Protein AF-A0A833USQ3-F1 (afdb_monomer_lite)

Sequence (95 aa):
MEIGRIAHNPYLLPSLERLLIDHARLGKIFYRSPTTEDMQEDLNTAVLQHEQIIEAIEAHNAGEAGEIIRLHMDLSRRRMTEYVVPVGIEVPISY

InterPro domains:
  IPR008920 Transcription regulator FadR/GntR, C-terminal [G3DSA:1.20.120.530] (1-85)
  IPR008920 Transcription regulator FadR/GntR, C-terminal [SSF48008] (3-83)
  IPR011711 GntR, C-terminal [PF07729] (3-74)

Organism: Acinetobacter bereziniae (NCBI:txid106648)

Radius of gyration: 17.9 Å; chains: 1; bounding box: 32×39×59 Å

Structure (mmCIF, N/CA/C/O backbone):
data_AF-A0A833USQ3-F1
#
_entry.id   AF-A0A833USQ3-F1
#
loop_
_atom_site.group_PDB
_atom_site.id
_atom_site.type_symbol
_atom_site.label_atom_id
_atom_site.label_alt_id
_atom_site.label_comp_id
_atom_site.label_asym_id
_atom_site.label_entity_id
_atom_site.label_seq_id
_atom_site.pdbx_PDB_ins_code
_atom_site.Cartn_x
_atom_site.Cartn_y
_atom_site.Cartn_z
_atom_site.occupancy
_atom_site.B_iso_or_equiv
_atom_site.auth_seq_id
_atom_site.auth_comp_id
_atom_site.auth_asym_id
_atom_site.auth_atom_id
_atom_site.pdbx_PDB_model_num
ATOM 1 N N . MET A 1 1 ? 4.384 -4.076 10.477 1.00 76.06 1 MET A N 1
ATOM 2 C CA . MET A 1 1 ? 3.409 -4.975 11.140 1.00 76.06 1 MET A CA 1
ATOM 3 C C . MET A 1 1 ? 2.383 -4.230 11.988 1.00 76.06 1 MET A C 1
ATOM 5 O O . MET A 1 1 ? 1.334 -4.800 12.258 1.00 76.06 1 MET A O 1
ATOM 9 N N . GLU A 1 2 ? 2.635 -2.974 12.376 1.00 86.62 2 GLU A N 1
ATOM 10 C CA . GLU A 1 2 ? 1.745 -2.223 13.276 1.00 86.62 2 GLU A CA 1
ATOM 11 C C . GLU A 1 2 ? 0.297 -2.116 12.782 1.00 86.62 2 GLU A C 1
ATOM 13 O O . GLU A 1 2 ? -0.609 -2.397 13.555 1.00 86.62 2 GLU A O 1
ATOM 18 N N . ILE A 1 3 ? 0.058 -1.862 11.489 1.00 85.50 3 ILE A N 1
ATOM 19 C CA . ILE A 1 3 ? -1.307 -1.800 10.924 1.00 85.50 3 ILE A CA 1
ATOM 20 C C . ILE A 1 3 ? -2.092 -3.103 11.177 1.00 85.50 3 ILE A C 1
ATOM 22 O O . ILE A 1 3 ? -3.259 -3.067 11.561 1.00 85.50 3 ILE A O 1
ATOM 26 N N . GLY A 1 4 ? -1.442 -4.265 11.047 1.00 86.06 4 GLY A N 1
ATOM 27 C CA . GLY A 1 4 ? -2.066 -5.560 11.333 1.00 86.06 4 GLY A CA 1
ATOM 28 C C . GLY A 1 4 ? -2.395 -5.765 12.813 1.00 86.06 4 GLY A C 1
ATOM 29 O O . GLY A 1 4 ? -3.411 -6.377 13.135 1.00 86.06 4 GLY A O 1
ATOM 30 N N . ARG A 1 5 ? -1.570 -5.226 13.720 1.00 88.62 5 ARG A N 1
ATOM 31 C CA . ARG A 1 5 ? -1.838 -5.251 15.167 1.00 88.62 5 ARG A CA 1
ATOM 32 C C . ARG A 1 5 ? -2.981 -4.307 15.537 1.00 88.62 5 ARG A C 1
ATOM 34 O O . ARG A 1 5 ? -3.860 -4.700 16.296 1.00 88.62 5 ARG A O 1
ATOM 41 N N . ILE A 1 6 ? -2.998 -3.105 14.958 1.00 89.25 6 ILE A N 1
ATOM 42 C CA . ILE A 1 6 ? -4.031 -2.078 15.169 1.00 89.25 6 ILE A CA 1
ATOM 43 C C . ILE A 1 6 ? -5.409 -2.574 14.710 1.00 89.25 6 ILE A C 1
ATOM 45 O O . ILE A 1 6 ? -6.414 -2.244 15.336 1.00 89.25 6 ILE A O 1
ATOM 49 N N . ALA A 1 7 ? -5.467 -3.431 13.688 1.00 87.31 7 ALA A N 1
ATOM 50 C CA . ALA A 1 7 ? -6.716 -4.033 13.226 1.00 87.31 7 ALA A CA 1
ATOM 51 C C . ALA A 1 7 ? -7.383 -4.970 14.255 1.00 87.31 7 ALA A C 1
ATOM 53 O O . ALA A 1 7 ? -8.554 -5.303 14.082 1.00 87.31 7 ALA A O 1
ATOM 54 N N . HIS A 1 8 ? -6.660 -5.422 15.293 1.00 90.19 8 HIS A N 1
ATOM 55 C CA . HIS A 1 8 ? -7.163 -6.303 16.361 1.00 90.19 8 HIS A CA 1
ATOM 56 C C . HIS A 1 8 ? -7.956 -7.523 15.855 1.00 90.19 8 HIS A C 1
ATOM 58 O O . HIS A 1 8 ? -8.867 -8.019 16.519 1.00 90.19 8 HIS A O 1
ATOM 64 N N . ASN A 1 9 ? -7.596 -8.033 14.674 1.00 91.56 9 ASN A N 1
ATOM 65 C CA . ASN A 1 9 ? -8.252 -9.175 14.059 1.00 91.56 9 ASN A CA 1
ATOM 66 C C . ASN A 1 9 ? -7.256 -10.340 13.931 1.00 91.56 9 ASN A C 1
ATOM 68 O O . ASN A 1 9 ? -6.374 -10.299 13.064 1.00 91.56 9 ASN A O 1
ATOM 72 N N . PRO A 1 10 ? -7.397 -11.396 14.755 1.00 88.25 10 PRO A N 1
ATOM 73 C CA . PRO A 1 10 ? -6.452 -12.511 14.776 1.00 88.25 10 PRO A CA 1
ATOM 74 C C . PRO A 1 10 ? -6.442 -13.321 13.472 1.00 88.25 10 PRO A C 1
ATOM 76 O O . PRO A 1 10 ? -5.479 -14.035 13.213 1.00 88.25 10 PRO A O 1
ATOM 79 N N . TYR A 1 11 ? -7.472 -13.195 12.632 1.00 90.31 11 TYR A N 1
ATOM 80 C CA . TYR A 1 11 ? -7.543 -13.869 11.335 1.00 90.31 11 TYR A CA 1
ATOM 81 C C . TYR A 1 11 ? -6.828 -13.090 10.221 1.00 90.31 11 TYR A C 1
ATOM 83 O O . TYR A 1 11 ? -6.360 -13.685 9.249 1.00 90.31 11 TYR A O 1
ATOM 91 N N . LEU A 1 12 ? -6.718 -11.763 10.351 1.00 89.00 12 LEU A N 1
ATOM 92 C CA . LEU A 1 12 ? -6.089 -10.917 9.333 1.00 89.00 12 LEU A CA 1
ATOM 93 C C . LEU A 1 12 ? -4.573 -10.851 9.480 1.00 89.00 12 LEU A C 1
ATOM 95 O O . LEU A 1 12 ? -3.878 -10.814 8.467 1.00 89.00 12 LEU A O 1
ATOM 99 N N . LEU A 1 13 ? -4.062 -10.862 10.715 1.00 90.44 13 LEU A N 1
ATOM 100 C CA . LEU A 1 13 ? -2.631 -10.703 10.960 1.00 90.44 13 LEU A CA 1
ATOM 101 C C . LEU A 1 13 ? -1.788 -11.755 10.211 1.00 90.44 13 LEU A C 1
ATOM 103 O O . LEU A 1 13 ? -0.947 -11.319 9.429 1.00 90.44 13 LEU A O 1
ATOM 107 N N . PRO A 1 14 ? -2.047 -13.080 10.312 1.00 91.94 14 PRO A N 1
ATOM 108 C CA . PRO A 1 14 ? -1.254 -14.091 9.599 1.00 91.94 14 PRO A CA 1
ATOM 109 C C . PRO A 1 14 ? -1.269 -13.915 8.073 1.00 91.94 14 PRO A C 1
ATOM 111 O O . PRO A 1 14 ? -0.249 -14.082 7.402 1.00 91.94 14 PRO A O 1
ATOM 114 N N . SER A 1 15 ? -2.427 -13.542 7.520 1.00 91.38 15 SER A N 1
ATOM 115 C CA . SER A 1 15 ? -2.594 -13.305 6.082 1.00 91.38 15 SER A CA 1
ATOM 116 C C . SER A 1 15 ? -1.789 -12.089 5.620 1.00 91.38 15 SER A C 1
ATOM 118 O O . SER A 1 15 ? -1.137 -12.135 4.576 1.00 91.38 15 SER A O 1
ATOM 120 N N . LEU A 1 16 ? -1.786 -11.020 6.422 1.00 91.25 16 LEU A N 1
ATOM 121 C CA . LEU A 1 16 ? -0.999 -9.821 6.158 1.00 91.25 16 LEU A CA 1
ATOM 122 C C . LEU A 1 16 ? 0.506 -10.112 6.198 1.00 91.25 16 LEU A C 1
ATOM 124 O O . LEU A 1 16 ? 1.229 -9.633 5.329 1.00 91.25 16 LEU A O 1
ATOM 128 N N . GLU A 1 17 ? 0.990 -10.913 7.154 1.00 90.88 17 GLU A N 1
ATOM 129 C CA . GLU A 1 17 ? 2.421 -11.248 7.224 1.00 90.88 17 GLU A CA 1
ATOM 130 C C . GLU A 1 17 ? 2.879 -11.945 5.945 1.00 90.88 17 GLU A C 1
ATOM 132 O O . GLU A 1 17 ? 3.904 -11.585 5.359 1.00 90.88 17 GLU A O 1
ATOM 137 N N . ARG A 1 18 ? 2.088 -12.922 5.483 1.00 92.31 18 ARG A N 1
ATOM 138 C CA . ARG A 1 18 ? 2.415 -13.664 4.270 1.00 92.31 18 ARG A CA 1
ATOM 139 C C . ARG A 1 18 ? 2.424 -12.756 3.046 1.00 92.31 18 ARG A C 1
ATOM 141 O O . ARG A 1 18 ? 3.381 -12.793 2.274 1.00 92.31 18 ARG A O 1
ATOM 148 N N . LEU A 1 19 ? 1.399 -11.916 2.916 1.00 90.25 19 LEU A N 1
ATOM 149 C CA . LEU A 1 19 ? 1.284 -10.946 1.835 1.00 90.25 19 LEU A CA 1
ATOM 150 C C . LEU A 1 19 ? 2.495 -10.007 1.782 1.00 90.25 19 LEU A C 1
ATOM 152 O O . LEU A 1 19 ? 3.047 -9.794 0.707 1.00 90.25 19 LEU A O 1
ATOM 156 N N . LEU A 1 20 ? 2.937 -9.473 2.925 1.00 89.69 20 LEU A N 1
ATOM 157 C CA . LEU A 1 20 ? 4.066 -8.539 2.986 1.00 89.69 20 LEU A CA 1
ATOM 158 C C . LEU A 1 20 ? 5.400 -9.198 2.617 1.00 89.69 20 LEU A C 1
ATOM 160 O O . LEU A 1 20 ? 6.220 -8.569 1.949 1.00 89.69 20 LEU A O 1
ATOM 164 N N . ILE A 1 21 ? 5.615 -10.460 3.003 1.00 89.69 21 ILE A N 1
ATOM 165 C CA . ILE A 1 21 ? 6.804 -11.225 2.591 1.00 89.69 21 ILE A CA 1
ATOM 166 C C . ILE A 1 21 ? 6.843 -11.363 1.068 1.00 89.69 21 ILE A C 1
ATOM 168 O O . ILE A 1 21 ? 7.878 -11.106 0.443 1.00 89.69 21 ILE A O 1
ATOM 172 N N . ASP A 1 22 ? 5.720 -11.765 0.474 1.00 85.38 22 ASP A N 1
ATOM 173 C CA . ASP A 1 22 ? 5.627 -11.972 -0.967 1.00 85.38 22 ASP A CA 1
ATOM 174 C C . ASP A 1 22 ? 5.746 -10.630 -1.717 1.00 85.38 22 ASP A C 1
ATOM 176 O O . ASP A 1 22 ? 6.507 -10.527 -2.681 1.00 85.38 22 ASP A O 1
ATOM 180 N N . HIS A 1 23 ? 5.113 -9.568 -1.213 1.00 85.19 23 HIS A N 1
ATOM 181 C CA . HIS A 1 23 ? 5.197 -8.217 -1.771 1.00 85.19 23 HIS A CA 1
ATOM 182 C C . HIS A 1 23 ? 6.625 -7.647 -1.729 1.00 85.19 23 HIS A C 1
ATOM 184 O O . HIS A 1 23 ? 7.128 -7.163 -2.743 1.00 85.19 23 HIS A O 1
ATOM 190 N N . ALA A 1 24 ? 7.336 -7.778 -0.605 1.00 84.56 24 ALA A N 1
ATOM 191 C CA . ALA A 1 24 ? 8.725 -7.328 -0.489 1.00 84.56 24 ALA A CA 1
ATOM 192 C C . ALA A 1 24 ? 9.671 -8.110 -1.417 1.00 84.56 24 ALA A C 1
ATOM 194 O O . ALA A 1 24 ? 10.589 -7.541 -2.016 1.00 84.56 24 ALA A O 1
ATOM 195 N N . ARG A 1 25 ? 9.446 -9.424 -1.569 1.00 83.44 25 ARG A N 1
ATOM 196 C CA . ARG A 1 25 ? 10.217 -10.260 -2.500 1.00 83.44 25 ARG A CA 1
ATOM 197 C C . ARG A 1 25 ? 10.036 -9.794 -3.942 1.00 83.44 25 ARG A C 1
ATOM 199 O O . ARG A 1 25 ? 11.023 -9.708 -4.670 1.00 83.44 25 ARG A O 1
ATOM 206 N N . LEU A 1 26 ? 8.800 -9.500 -4.333 1.00 77.25 26 LEU A N 1
ATOM 207 C CA . LEU A 1 26 ? 8.458 -9.012 -5.665 1.00 77.25 26 LEU A CA 1
ATOM 208 C C . LEU A 1 26 ? 9.042 -7.619 -5.924 1.00 77.25 26 LEU A C 1
ATOM 210 O O . LEU A 1 26 ? 9.718 -7.428 -6.932 1.00 77.25 26 LEU A O 1
ATOM 214 N N . GLY A 1 27 ? 8.907 -6.688 -4.974 1.00 75.31 27 GLY A N 1
ATOM 215 C CA . GLY A 1 27 ? 9.510 -5.356 -5.073 1.00 75.31 27 GLY A CA 1
ATOM 216 C C . GLY A 1 27 ? 11.025 -5.405 -5.306 1.00 75.31 27 GLY A C 1
ATOM 217 O O . GLY A 1 27 ? 11.548 -4.673 -6.141 1.00 75.31 27 GLY A O 1
ATOM 218 N N . LYS A 1 28 ? 11.734 -6.343 -4.661 1.00 76.31 28 LYS A N 1
ATOM 219 C CA . LYS A 1 28 ? 13.177 -6.550 -4.879 1.00 76.31 28 LYS A CA 1
ATOM 220 C C . LYS A 1 28 ? 13.525 -7.063 -6.281 1.00 76.31 28 LYS A C 1
ATOM 222 O O . LYS A 1 28 ? 14.664 -6.889 -6.709 1.00 76.31 28 LYS A O 1
ATOM 227 N N . ILE A 1 29 ? 12.613 -7.757 -6.959 1.00 73.38 29 ILE A N 1
ATOM 228 C CA . ILE A 1 29 ? 12.830 -8.238 -8.330 1.00 73.38 29 ILE A CA 1
ATOM 229 C C . ILE A 1 29 ? 12.613 -7.097 -9.318 1.00 73.38 29 ILE A C 1
ATOM 231 O O . ILE A 1 29 ? 13.434 -6.938 -10.217 1.00 73.38 29 ILE A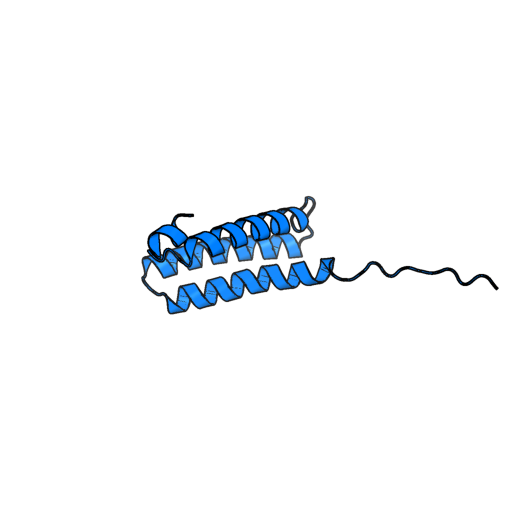 O 1
ATOM 235 N N . PHE A 1 30 ? 11.563 -6.297 -9.117 1.00 68.12 30 PHE A N 1
ATOM 236 C CA . PHE A 1 30 ? 11.225 -5.202 -10.022 1.00 68.12 30 PHE A CA 1
ATOM 237 C C . PHE A 1 30 ? 12.217 -4.065 -9.897 1.00 68.12 30 PHE A C 1
ATOM 239 O O . PHE A 1 30 ? 12.880 -3.744 -10.865 1.00 68.12 30 PHE A O 1
ATOM 246 N N . TYR A 1 31 ? 12.436 -3.523 -8.707 1.00 68.81 31 TYR A N 1
ATOM 247 C CA . TYR A 1 31 ? 13.242 -2.313 -8.545 1.00 68.81 31 TYR A CA 1
ATOM 248 C C . TYR A 1 31 ? 14.752 -2.585 -8.461 1.00 68.81 31 TYR A C 1
ATOM 250 O O . TYR A 1 31 ? 15.478 -1.928 -7.712 1.00 68.81 31 TYR A O 1
ATOM 258 N N . ARG A 1 32 ? 15.254 -3.582 -9.204 1.00 68.81 32 ARG A N 1
ATOM 259 C CA . ARG A 1 32 ? 16.699 -3.810 -9.307 1.00 68.81 32 ARG A CA 1
ATOM 260 C C . ARG A 1 32 ? 17.346 -2.662 -10.062 1.00 68.81 32 ARG A C 1
ATOM 262 O O . ARG A 1 32 ? 16.893 -2.261 -11.124 1.00 68.81 32 ARG A O 1
ATOM 269 N N . SER A 1 33 ? 18.435 -2.163 -9.494 1.00 63.09 33 SER A N 1
ATOM 270 C CA . SER A 1 33 ? 19.210 -1.086 -10.092 1.00 63.09 33 SER A CA 1
ATOM 271 C C . SER A 1 33 ? 20.022 -1.596 -11.298 1.00 63.09 33 SER A C 1
ATOM 273 O O . SER A 1 33 ? 20.583 -2.696 -11.210 1.00 63.09 33 SER A O 1
ATOM 275 N N . PRO A 1 34 ? 20.138 -0.812 -12.384 1.00 65.44 34 PRO A N 1
ATOM 276 C CA . PRO A 1 34 ? 19.504 0.491 -12.583 1.00 65.44 34 PRO A CA 1
ATOM 277 C C . PRO A 1 34 ? 18.036 0.346 -13.012 1.00 65.44 34 PRO A C 1
ATOM 279 O O . PRO A 1 34 ? 17.715 -0.447 -13.893 1.00 65.44 34 PRO A O 1
ATOM 282 N N . THR A 1 35 ? 17.156 1.127 -12.386 1.00 72.31 35 THR A N 1
ATOM 283 C CA . THR A 1 35 ? 15.745 1.236 -12.770 1.00 72.31 35 THR A CA 1
ATOM 284 C C . THR A 1 35 ? 15.598 2.190 -13.951 1.00 72.31 35 THR A C 1
ATOM 286 O O . THR A 1 35 ? 16.339 3.170 -14.057 1.00 72.31 35 THR A O 1
ATOM 289 N N . THR A 1 36 ? 14.644 1.920 -14.836 1.00 82.75 36 THR A N 1
ATOM 290 C CA . THR A 1 36 ? 14.232 2.865 -15.880 1.00 82.75 36 THR A CA 1
ATOM 291 C C . THR A 1 36 ? 13.500 4.065 -15.263 1.00 82.75 36 THR A C 1
ATOM 293 O O . THR A 1 36 ? 13.122 4.042 -14.089 1.00 82.75 36 THR A O 1
ATOM 296 N N . GLU A 1 37 ? 13.332 5.143 -16.029 1.00 86.25 37 GLU A N 1
ATOM 297 C CA . GLU A 1 37 ? 12.698 6.386 -15.561 1.00 86.25 37 GLU A CA 1
ATOM 298 C C . GLU A 1 37 ? 11.259 6.162 -15.067 1.00 86.25 37 GLU A C 1
ATOM 300 O O . GLU A 1 37 ? 10.914 6.562 -13.959 1.00 86.25 37 GLU A O 1
ATOM 305 N N . ASP A 1 38 ? 10.460 5.409 -15.819 1.00 85.19 38 ASP A N 1
ATOM 306 C CA . ASP A 1 38 ? 9.086 5.039 -15.466 1.00 85.19 38 ASP A CA 1
ATOM 307 C C . ASP A 1 38 ? 9.010 4.200 -14.177 1.00 85.19 38 ASP A C 1
ATOM 309 O O . ASP A 1 38 ? 8.098 4.357 -13.367 1.00 85.19 38 ASP A O 1
ATOM 313 N N . MET A 1 39 ? 9.994 3.333 -13.927 1.00 83.06 39 MET A N 1
ATOM 314 C CA . MET A 1 39 ? 10.074 2.581 -12.671 1.00 83.06 39 MET A CA 1
ATOM 315 C C . MET A 1 39 ? 10.415 3.485 -11.484 1.00 83.06 39 MET A C 1
ATOM 317 O O . MET A 1 39 ? 9.971 3.227 -10.365 1.00 83.06 39 MET A O 1
ATOM 321 N N . GLN A 1 40 ? 11.196 4.542 -11.710 1.00 87.06 40 GLN A N 1
ATOM 322 C CA . GLN A 1 40 ? 11.489 5.533 -10.681 1.00 87.06 40 GLN A CA 1
ATOM 323 C C . GLN A 1 40 ? 10.256 6.393 -10.358 1.00 87.06 40 GLN A C 1
ATOM 325 O O . GLN A 1 40 ? 10.028 6.715 -9.190 1.00 87.06 40 GLN A O 1
ATOM 330 N N . GLU A 1 41 ? 9.440 6.730 -11.356 1.00 89.75 41 GLU A N 1
ATOM 331 C CA . GLU A 1 41 ? 8.156 7.417 -11.160 1.00 89.75 41 GLU A CA 1
ATOM 332 C C . GLU A 1 41 ? 7.158 6.564 -10.364 1.00 89.75 41 GLU A C 1
ATOM 334 O O . GLU A 1 41 ? 6.513 7.063 -9.436 1.00 89.75 41 GLU A O 1
ATOM 339 N N . ASP A 1 42 ? 7.081 5.264 -10.655 1.00 88.44 42 ASP A N 1
ATOM 340 C CA . ASP A 1 42 ? 6.247 4.333 -9.892 1.00 88.44 42 ASP A CA 1
ATOM 341 C C . ASP A 1 42 ? 6.710 4.212 -8.437 1.00 88.44 42 ASP A C 1
ATOM 343 O O . ASP A 1 42 ? 5.879 4.196 -7.528 1.00 88.44 42 ASP A O 1
ATOM 347 N N . LEU A 1 43 ? 8.025 4.192 -8.183 1.00 88.12 43 LEU A N 1
ATOM 348 C CA . LEU A 1 43 ? 8.562 4.233 -6.819 1.00 88.12 43 LEU A CA 1
ATOM 349 C C . LEU A 1 43 ? 8.131 5.499 -6.080 1.00 88.12 43 LEU A C 1
ATOM 351 O O . LEU A 1 43 ? 7.674 5.419 -4.940 1.00 88.12 43 LEU A O 1
ATOM 355 N N . ASN A 1 44 ? 8.241 6.658 -6.727 1.00 92.25 44 ASN A N 1
ATOM 356 C CA . ASN A 1 44 ? 7.820 7.926 -6.134 1.00 92.25 44 ASN A CA 1
ATOM 357 C C . ASN A 1 44 ? 6.313 7.922 -5.832 1.00 92.25 44 ASN A C 1
ATOM 359 O O . ASN A 1 44 ? 5.887 8.373 -4.769 1.00 92.25 44 ASN A O 1
ATOM 363 N N . THR A 1 45 ? 5.512 7.349 -6.732 1.00 94.62 45 THR A N 1
ATOM 364 C CA . THR A 1 45 ? 4.066 7.186 -6.542 1.00 94.62 45 THR A CA 1
ATOM 365 C C . THR A 1 45 ? 3.757 6.248 -5.374 1.00 94.62 45 THR A C 1
ATOM 367 O O . THR A 1 45 ? 2.904 6.562 -4.547 1.00 94.62 45 THR A O 1
ATOM 370 N N . ALA A 1 46 ? 4.465 5.123 -5.258 1.00 92.56 46 ALA A N 1
ATOM 371 C CA . ALA A 1 46 ? 4.294 4.177 -4.160 1.00 92.56 46 ALA A CA 1
ATOM 372 C C . ALA A 1 46 ? 4.622 4.811 -2.798 1.00 92.56 46 ALA A C 1
ATOM 374 O O . ALA A 1 46 ? 3.885 4.595 -1.836 1.00 92.56 46 ALA A O 1
ATOM 375 N N . VAL A 1 47 ? 5.683 5.627 -2.727 1.00 94.50 47 VAL A N 1
ATOM 376 C CA . VAL A 1 47 ? 6.031 6.404 -1.524 1.00 94.50 47 VAL A CA 1
ATOM 377 C C . VAL A 1 47 ? 4.900 7.361 -1.160 1.00 94.50 47 VAL A C 1
ATOM 379 O O . VAL A 1 47 ? 4.433 7.335 -0.025 1.00 94.50 47 VAL A O 1
ATOM 382 N N . LEU A 1 48 ? 4.402 8.145 -2.121 1.00 97.81 48 LEU A N 1
ATOM 383 C CA . LEU A 1 48 ? 3.295 9.071 -1.877 1.00 97.81 48 LEU A CA 1
ATOM 384 C C . LEU A 1 48 ? 2.037 8.345 -1.375 1.00 97.81 48 LEU A C 1
ATOM 386 O O . LEU A 1 48 ? 1.391 8.799 -0.438 1.00 97.81 48 LEU A O 1
ATOM 390 N N . GLN A 1 49 ? 1.707 7.196 -1.962 1.00 97.06 49 GLN A N 1
ATOM 391 C CA . GLN A 1 49 ? 0.558 6.397 -1.535 1.00 97.06 49 GLN A CA 1
ATOM 392 C C . GLN A 1 49 ? 0.722 5.841 -0.116 1.00 97.06 49 GLN A C 1
ATOM 394 O O . GLN A 1 49 ? -0.271 5.725 0.597 1.00 97.06 49 GLN A O 1
ATOM 399 N N . HIS A 1 50 ? 1.939 5.512 0.329 1.00 95.94 50 HIS A N 1
ATOM 400 C CA . HIS A 1 50 ? 2.166 5.115 1.721 1.00 95.94 50 HIS A CA 1
ATOM 401 C C . HIS A 1 50 ? 1.878 6.252 2.701 1.00 95.94 50 HIS A C 1
ATOM 403 O O . HIS A 1 50 ? 1.207 6.008 3.703 1.00 95.94 50 HIS A O 1
ATOM 409 N N . GLU A 1 51 ? 2.309 7.475 2.391 1.00 98.00 51 GLU A N 1
ATOM 410 C CA . GLU A 1 51 ? 1.995 8.656 3.205 1.00 98.00 51 GLU A CA 1
ATOM 411 C C . GLU A 1 51 ? 0.480 8.900 3.256 1.00 98.00 51 GLU A C 1
ATOM 413 O O . GLU A 1 51 ? -0.094 9.017 4.335 1.00 98.00 51 GLU A O 1
ATOM 418 N N . GLN A 1 52 ? -0.205 8.835 2.112 1.00 98.25 52 GLN A N 1
ATOM 419 C CA . GLN A 1 52 ? -1.665 8.990 2.048 1.00 98.25 52 GLN A CA 1
ATOM 420 C C . GLN A 1 52 ? -2.416 7.923 2.864 1.00 98.25 52 GLN A C 1
ATOM 422 O O . GLN A 1 52 ? -3.439 8.213 3.482 1.00 98.25 52 GLN A O 1
ATOM 427 N N . ILE A 1 53 ? -1.922 6.677 2.896 1.00 96.75 53 ILE A N 1
ATOM 428 C CA . ILE A 1 53 ? -2.493 5.622 3.749 1.00 96.75 53 ILE A CA 1
ATOM 429 C C . ILE A 1 53 ? -2.351 5.996 5.227 1.00 96.75 53 ILE A C 1
ATOM 431 O O . ILE A 1 53 ? -3.290 5.783 5.994 1.00 96.75 53 ILE A O 1
ATOM 435 N N . ILE A 1 54 ? -1.196 6.534 5.632 1.00 95.94 54 ILE A N 1
ATOM 436 C CA . ILE A 1 54 ? -0.956 6.975 7.011 1.00 95.94 54 ILE A CA 1
ATOM 437 C C . ILE A 1 54 ? -1.922 8.108 7.366 1.00 95.94 54 ILE A C 1
ATOM 439 O O . ILE A 1 54 ? -2.645 7.980 8.352 1.00 95.94 54 ILE A O 1
ATOM 443 N N . GLU A 1 55 ? -2.014 9.141 6.528 1.00 97.94 55 GLU A N 1
ATOM 444 C CA . GLU A 1 55 ? -2.928 10.276 6.721 1.00 97.94 55 GLU A CA 1
ATOM 445 C C . GLU A 1 55 ? -4.392 9.819 6.854 1.00 97.94 55 GLU A C 1
ATOM 447 O O . GLU A 1 55 ? -5.103 10.232 7.772 1.00 97.94 55 GLU A O 1
ATOM 452 N N . ALA A 1 56 ? -4.847 8.906 5.989 1.00 97.44 56 ALA A N 1
ATOM 453 C CA . ALA A 1 56 ? -6.207 8.373 6.046 1.00 97.44 56 ALA A CA 1
ATOM 454 C C . ALA A 1 56 ? -6.468 7.555 7.324 1.00 97.44 56 ALA A C 1
ATOM 456 O O . ALA A 1 56 ? -7.565 7.613 7.889 1.00 97.44 56 ALA A O 1
ATOM 457 N N . ILE A 1 57 ? -5.471 6.804 7.809 1.00 94.56 57 ILE A N 1
ATOM 458 C CA . ILE A 1 57 ? -5.560 6.077 9.083 1.00 94.56 57 ILE A CA 1
ATOM 459 C C . ILE A 1 57 ? -5.629 7.057 10.260 1.00 94.56 57 ILE A C 1
ATOM 461 O O . ILE A 1 57 ? -6.465 6.864 11.145 1.00 94.56 57 ILE A O 1
ATOM 465 N N . GLU A 1 58 ? -4.802 8.105 10.271 1.00 95.69 58 GLU A N 1
ATOM 466 C CA . GLU A 1 58 ? -4.810 9.151 11.305 1.00 95.69 58 GLU A CA 1
ATOM 467 C C . GLU A 1 58 ? -6.142 9.911 11.344 1.00 95.69 58 GLU A C 1
ATOM 469 O O . GLU A 1 58 ? -6.670 10.197 12.419 1.00 95.69 58 GLU A O 1
ATOM 474 N N . ALA A 1 59 ? -6.739 10.161 10.179 1.00 97.12 59 ALA A N 1
ATOM 475 C CA . ALA A 1 59 ? -8.071 10.746 10.050 1.00 97.12 59 ALA A CA 1
ATOM 476 C C . ALA A 1 59 ? -9.216 9.766 10.386 1.00 97.12 59 ALA A C 1
ATOM 478 O O . ALA A 1 59 ? -10.388 10.136 10.296 1.00 97.12 59 ALA A O 1
ATOM 479 N N . HIS A 1 60 ? -8.908 8.515 10.752 1.00 95.25 60 HIS A N 1
ATOM 480 C CA . HIS A 1 60 ? -9.874 7.431 10.956 1.00 95.25 60 HIS A CA 1
ATOM 481 C C . HIS A 1 60 ? -10.788 7.169 9.740 1.00 95.25 60 HIS A C 1
ATOM 483 O O . HIS A 1 60 ? -11.898 6.645 9.877 1.00 95.25 60 HIS A O 1
ATOM 489 N N . ASN A 1 61 ? -10.320 7.488 8.531 1.00 97.50 61 ASN A N 1
ATOM 490 C CA . ASN A 1 61 ? -11.059 7.322 7.287 1.00 97.50 61 ASN A CA 1
ATOM 491 C C . ASN A 1 61 ? -10.746 5.970 6.630 1.00 97.50 61 ASN A C 1
ATOM 493 O O . ASN A 1 61 ? -9.959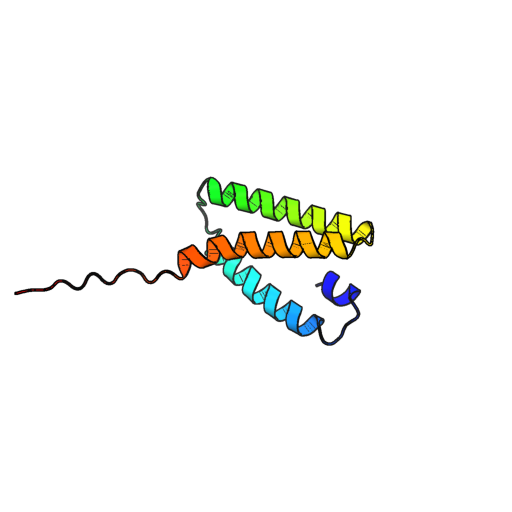 5.857 5.689 1.00 97.50 61 ASN A O 1
ATOM 497 N N . ALA A 1 62 ? -11.400 4.917 7.120 1.00 93.44 62 ALA A N 1
ATOM 498 C CA . ALA A 1 62 ? -11.186 3.559 6.620 1.00 93.44 62 ALA A CA 1
ATOM 499 C C . ALA A 1 62 ? -11.522 3.386 5.124 1.00 93.44 62 ALA A C 1
ATOM 501 O O . ALA A 1 62 ? -10.905 2.557 4.456 1.00 93.44 62 ALA A O 1
ATOM 502 N N . GLY A 1 63 ? -12.489 4.148 4.597 1.00 97.19 63 GLY A N 1
ATOM 503 C CA . GLY A 1 63 ? -12.883 4.068 3.187 1.00 97.19 63 GLY A CA 1
ATOM 504 C C . GLY A 1 63 ? -11.785 4.580 2.258 1.00 97.19 63 GLY A C 1
ATOM 505 O O . GLY A 1 63 ? -11.406 3.899 1.308 1.00 97.19 63 GLY A O 1
ATOM 506 N N . GLU A 1 64 ? -11.225 5.743 2.582 1.00 97.75 64 GLU A N 1
ATOM 507 C CA . GLU A 1 64 ? -10.108 6.328 1.838 1.00 97.75 64 GLU A CA 1
ATOM 508 C C . GLU A 1 64 ? -8.844 5.472 1.941 1.00 97.75 64 GLU A C 1
ATOM 510 O O . GLU A 1 64 ? -8.242 5.149 0.917 1.00 97.75 64 GLU A O 1
ATOM 515 N N . ALA A 1 65 ? -8.501 5.000 3.146 1.00 96.31 65 ALA A N 1
ATOM 516 C CA . ALA A 1 65 ? -7.381 4.081 3.335 1.00 96.31 65 ALA A CA 1
ATOM 517 C C . ALA A 1 65 ? -7.530 2.816 2.465 1.00 96.31 65 ALA A C 1
ATOM 519 O O . ALA A 1 65 ? -6.568 2.370 1.839 1.00 96.31 65 ALA A O 1
ATOM 520 N N . GLY A 1 66 ? -8.745 2.259 2.383 1.00 95.19 66 GLY A N 1
ATOM 521 C CA . GLY A 1 66 ? -9.053 1.107 1.535 1.00 95.19 66 GLY A CA 1
ATOM 522 C C . GLY A 1 66 ? -8.826 1.374 0.044 1.00 95.19 66 GLY A C 1
ATOM 523 O O . GLY A 1 66 ? -8.195 0.559 -0.634 1.00 95.19 66 GLY A O 1
ATOM 524 N N . GLU A 1 67 ? -9.281 2.521 -0.463 1.00 98.19 67 GLU A N 1
ATOM 525 C CA . GLU A 1 67 ? -9.080 2.888 -1.869 1.00 98.19 67 GLU A CA 1
ATOM 526 C C . GLU A 1 67 ? -7.607 3.128 -2.211 1.00 98.19 67 GLU A C 1
ATOM 528 O O . GLU A 1 67 ? -7.133 2.635 -3.238 1.00 98.19 67 GLU A O 1
ATOM 533 N N . ILE A 1 68 ? -6.850 3.812 -1.348 1.00 98.12 68 ILE A N 1
ATOM 534 C CA . ILE A 1 68 ? -5.422 4.058 -1.595 1.00 98.12 68 ILE A CA 1
ATOM 535 C C . ILE A 1 68 ? -4.638 2.739 -1.570 1.00 98.12 68 ILE A C 1
ATOM 537 O O . ILE A 1 68 ? -3.810 2.505 -2.451 1.00 98.12 68 ILE A O 1
ATOM 541 N N . ILE A 1 69 ? -4.940 1.826 -0.635 1.00 95.00 69 ILE A N 1
ATOM 542 C CA . ILE A 1 69 ? -4.331 0.485 -0.607 1.00 95.00 69 ILE A CA 1
ATOM 543 C C . ILE A 1 69 ? -4.625 -0.272 -1.906 1.00 95.00 69 ILE A C 1
ATOM 545 O O . ILE A 1 69 ? -3.725 -0.902 -2.465 1.00 95.00 69 ILE A O 1
ATOM 549 N N . ARG A 1 70 ? -5.857 -0.204 -2.425 1.00 95.50 70 ARG A N 1
ATOM 550 C CA . ARG A 1 70 ? -6.197 -0.836 -3.707 1.00 95.50 70 ARG A CA 1
ATOM 551 C C . ARG A 1 70 ? -5.360 -0.256 -4.849 1.00 95.50 70 ARG A C 1
ATOM 553 O O . ARG A 1 70 ? -4.774 -1.023 -5.611 1.00 95.50 70 ARG A O 1
ATOM 560 N N . LEU A 1 71 ? -5.254 1.072 -4.938 1.00 96.25 71 LEU A N 1
ATOM 561 C CA . LEU A 1 71 ? -4.429 1.749 -5.946 1.00 96.25 71 LEU A CA 1
ATOM 562 C C . LEU A 1 71 ? -2.948 1.354 -5.843 1.00 96.25 71 LEU A C 1
ATOM 564 O O . LEU A 1 71 ? -2.308 1.108 -6.866 1.00 96.25 71 LEU A O 1
ATOM 568 N N . HIS A 1 72 ? -2.423 1.232 -4.625 1.00 93.88 72 HIS A N 1
ATOM 569 C CA . HIS A 1 72 ? -1.046 0.816 -4.366 1.00 93.88 72 HIS A CA 1
ATOM 570 C C . HIS A 1 72 ? -0.762 -0.622 -4.826 1.00 93.88 72 HIS A C 1
ATOM 572 O O . HIS A 1 72 ? 0.261 -0.917 -5.456 1.00 93.88 72 HIS A O 1
ATOM 578 N N . MET A 1 73 ? -1.702 -1.533 -4.577 1.00 90.81 73 MET A N 1
ATOM 579 C CA . MET A 1 73 ? -1.584 -2.920 -5.029 1.00 90.81 73 MET A CA 1
ATOM 580 C C . MET A 1 73 ? -1.731 -3.040 -6.552 1.00 90.81 73 MET A C 1
ATOM 582 O O . MET A 1 73 ? -1.022 -3.837 -7.173 1.00 90.81 73 MET A O 1
ATOM 586 N N . ASP A 1 74 ? -2.590 -2.226 -7.173 1.00 91.38 74 ASP A N 1
ATOM 587 C CA . ASP A 1 74 ? -2.751 -2.176 -8.630 1.00 91.38 74 ASP A CA 1
ATOM 588 C C . ASP A 1 74 ? -1.490 -1.656 -9.336 1.00 91.38 74 ASP A C 1
ATOM 590 O O . ASP A 1 74 ? -1.090 -2.222 -10.358 1.00 91.38 74 ASP A O 1
ATOM 594 N N . LEU A 1 75 ? -0.827 -0.637 -8.774 1.00 89.38 75 LEU A N 1
ATOM 595 C CA . LEU A 1 75 ? 0.463 -0.133 -9.261 1.00 89.38 75 LEU A CA 1
ATOM 596 C C . LEU A 1 75 ? 1.500 -1.265 -9.324 1.00 89.38 75 LEU A C 1
ATOM 598 O O . LEU A 1 75 ? 2.104 -1.520 -10.366 1.00 89.38 75 LEU A O 1
ATOM 602 N N . SER A 1 76 ? 1.609 -2.031 -8.237 1.00 82.81 76 SER A N 1
ATOM 603 C CA . SER A 1 76 ? 2.507 -3.189 -8.153 1.00 82.81 76 SER A CA 1
ATOM 604 C C . SER A 1 76 ? 2.129 -4.306 -9.137 1.00 82.81 76 SER A C 1
ATOM 606 O O . SER A 1 76 ? 2.996 -4.944 -9.737 1.00 82.81 76 SER A O 1
ATOM 608 N N . ARG A 1 77 ? 0.828 -4.552 -9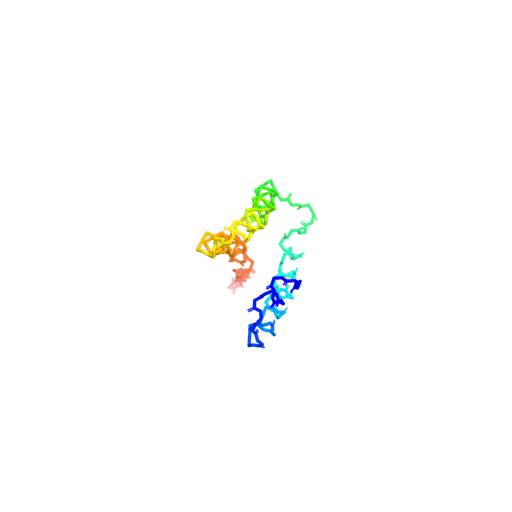.343 1.00 83.19 77 ARG A N 1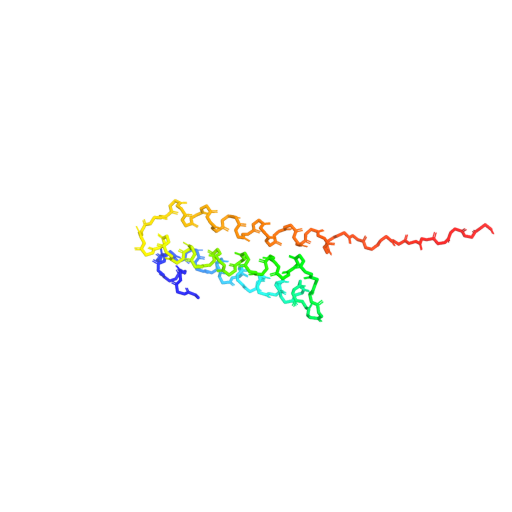
ATOM 609 C CA . ARG A 1 77 ? 0.316 -5.587 -10.258 1.00 83.19 77 ARG A CA 1
ATOM 610 C C . ARG A 1 77 ? 0.640 -5.314 -11.724 1.00 83.19 77 ARG A C 1
ATOM 612 O O . ARG A 1 77 ? 0.946 -6.266 -12.447 1.00 83.19 77 ARG A O 1
ATOM 619 N N . ARG A 1 78 ? 0.563 -4.059 -12.176 1.00 78.88 78 ARG A N 1
ATOM 620 C CA . ARG A 1 78 ? 0.888 -3.703 -13.570 1.00 78.88 78 ARG A CA 1
ATOM 621 C C . ARG A 1 78 ? 2.302 -4.160 -13.923 1.00 78.88 78 ARG A C 1
ATOM 623 O O . ARG A 1 78 ? 2.474 -4.870 -14.907 1.00 78.88 78 ARG A O 1
ATOM 630 N N . ARG A 1 79 ? 3.258 -3.910 -13.026 1.00 72.19 79 ARG A N 1
ATOM 631 C CA . ARG A 1 79 ? 4.649 -4.356 -13.173 1.00 72.19 79 ARG A CA 1
ATOM 632 C C . ARG A 1 79 ? 4.824 -5.864 -13.064 1.00 72.19 79 ARG A C 1
ATOM 634 O O . ARG A 1 79 ? 5.546 -6.441 -13.866 1.00 72.19 79 ARG A O 1
ATOM 641 N N . MET A 1 80 ? 4.118 -6.539 -12.151 1.00 69.00 80 MET A N 1
ATOM 642 C CA . MET A 1 80 ? 4.159 -8.010 -12.078 1.00 69.00 80 MET A CA 1
ATOM 643 C C . MET A 1 80 ? 3.800 -8.675 -13.412 1.00 69.00 80 MET A C 1
ATOM 645 O O . MET A 1 80 ? 4.392 -9.688 -13.772 1.00 69.00 80 MET A O 1
ATOM 649 N N . THR A 1 81 ? 2.849 -8.104 -14.151 1.00 63.50 81 THR A N 1
ATOM 650 C CA . THR A 1 81 ? 2.373 -8.678 -15.417 1.00 63.50 81 THR A CA 1
ATOM 651 C C . THR A 1 81 ? 3.464 -8.682 -16.495 1.00 63.50 81 THR A C 1
ATOM 653 O O . THR A 1 81 ? 3.508 -9.609 -17.299 1.00 63.50 81 THR A O 1
ATOM 656 N N . GLU A 1 82 ? 4.396 -7.724 -16.466 1.00 63.88 82 GLU A N 1
ATOM 657 C CA . GLU A 1 82 ? 5.512 -7.624 -17.421 1.00 63.88 82 GLU A CA 1
ATOM 658 C C . GLU A 1 82 ? 6.519 -8.783 -17.290 1.00 63.88 82 GLU A C 1
ATOM 660 O O . GLU A 1 82 ? 7.118 -9.193 -18.280 1.00 63.88 82 GLU A O 1
ATOM 665 N N . TYR A 1 83 ? 6.663 -9.371 -16.097 1.00 58.66 83 TYR A N 1
ATOM 666 C CA . TYR A 1 83 ? 7.641 -10.437 -15.817 1.00 58.66 83 TYR A CA 1
ATOM 667 C C . TYR A 1 83 ? 7.055 -11.857 -15.847 1.00 58.66 83 TYR A C 1
ATOM 669 O O . TYR A 1 83 ? 7.795 -12.832 -15.721 1.00 58.66 83 TYR A O 1
ATOM 677 N N . VAL A 1 84 ? 5.733 -11.992 -15.991 1.00 60.62 84 VAL A N 1
ATOM 678 C CA . VAL A 1 84 ? 5.043 -13.293 -16.103 1.00 60.62 84 VAL A CA 1
ATOM 679 C C . VAL A 1 84 ? 4.854 -13.700 -17.571 1.00 60.62 84 VAL A C 1
ATOM 681 O O . VAL A 1 84 ? 4.487 -14.842 -17.848 1.00 60.62 84 VAL A O 1
ATOM 684 N N . VAL A 1 85 ? 5.150 -12.809 -18.527 1.00 57.50 85 VAL A N 1
ATOM 685 C CA . VAL A 1 85 ? 5.179 -13.156 -19.953 1.00 57.50 85 VAL A CA 1
ATOM 686 C C . VAL A 1 85 ? 6.313 -14.166 -20.183 1.00 57.50 85 VAL A C 1
ATOM 688 O O . VAL A 1 85 ? 7.472 -13.840 -19.920 1.00 57.50 85 VAL A O 1
ATOM 691 N N . PRO A 1 86 ? 6.021 -15.397 -20.650 1.00 53.59 86 PRO A N 1
ATOM 692 C CA . PRO A 1 86 ? 7.064 -16.362 -20.965 1.00 53.59 86 PRO A CA 1
ATOM 693 C C . PRO A 1 86 ? 8.001 -15.766 -22.015 1.00 53.59 86 PRO A C 1
ATOM 695 O O . PRO A 1 86 ? 7.530 -15.225 -23.016 1.00 53.59 86 PRO A O 1
ATOM 698 N N . VAL A 1 87 ? 9.316 -15.896 -21.820 1.00 58.53 87 VAL A N 1
ATOM 699 C CA . VAL A 1 87 ? 10.275 -15.632 -22.899 1.00 58.53 87 VAL A CA 1
ATOM 700 C C . VAL A 1 87 ? 9.875 -16.532 -24.066 1.00 58.53 87 VAL A C 1
ATOM 702 O O . VAL A 1 87 ? 9.833 -17.755 -23.910 1.00 58.53 87 VAL A O 1
ATOM 705 N N . GLY A 1 88 ? 9.517 -15.935 -25.205 1.00 60.12 88 GLY A N 1
ATOM 706 C CA . GLY A 1 88 ? 9.180 -16.687 -26.406 1.00 60.12 88 GLY A CA 1
ATOM 707 C C . GLY A 1 88 ? 10.343 -17.609 -26.753 1.00 60.12 88 GLY A C 1
ATOM 708 O O . GLY A 1 88 ? 11.451 -17.139 -26.996 1.00 60.12 88 GLY A O 1
ATOM 709 N N . ILE A 1 89 ? 10.114 -18.922 -26.721 1.00 62.88 89 ILE A N 1
ATOM 710 C CA . ILE A 1 89 ? 11.111 -19.878 -27.194 1.00 62.88 89 ILE A CA 1
ATOM 711 C C . ILE A 1 89 ? 11.091 -19.803 -28.718 1.00 62.88 89 ILE A C 1
ATOM 713 O O . ILE A 1 89 ? 10.173 -20.316 -29.357 1.00 62.88 89 ILE A O 1
ATOM 717 N N . GLU A 1 90 ? 12.096 -19.155 -29.303 1.00 62.22 90 GLU A N 1
ATOM 718 C CA . GLU A 1 90 ? 12.384 -19.310 -30.724 1.00 62.22 90 GLU A CA 1
ATOM 719 C C . GLU A 1 90 ? 12.880 -20.740 -30.949 1.00 62.22 90 GLU A C 1
ATOM 721 O O . GLU A 1 90 ? 14.002 -21.097 -30.591 1.00 62.22 90 GLU A O 1
ATOM 726 N N . VAL A 1 91 ? 12.011 -21.589 -31.501 1.00 62.06 91 VAL A N 1
ATOM 727 C CA . VAL A 1 91 ? 12.395 -22.924 -31.962 1.00 62.06 91 VAL A CA 1
ATOM 728 C C 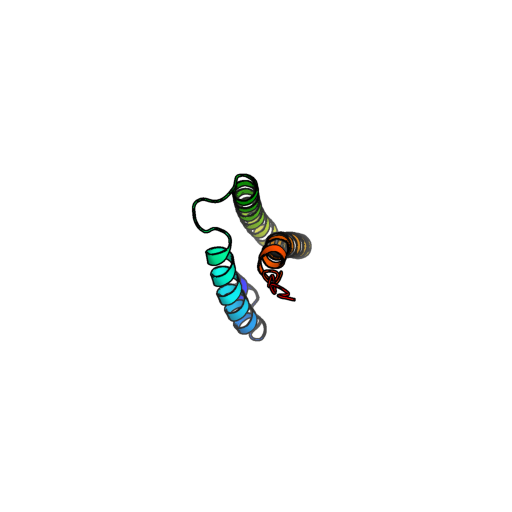. VAL A 1 91 ? 12.886 -22.778 -33.403 1.00 62.06 91 VAL A C 1
ATOM 730 O O . VAL A 1 91 ? 12.066 -22.506 -34.284 1.00 62.06 91 VAL A O 1
ATOM 733 N N . PRO A 1 92 ? 14.191 -22.941 -33.688 1.00 61.41 92 PRO A N 1
ATOM 734 C CA . PRO A 1 92 ? 14.666 -22.954 -35.062 1.00 61.41 92 PRO A CA 1
ATOM 735 C C . PRO A 1 92 ? 14.095 -24.187 -35.766 1.00 61.41 92 PRO A C 1
ATOM 737 O O . PRO A 1 92 ? 14.394 -25.324 -35.400 1.00 61.41 92 PRO A O 1
ATOM 740 N N . ILE A 1 93 ? 13.257 -23.967 -36.777 1.00 63.88 93 ILE A N 1
ATOM 741 C CA . ILE A 1 93 ? 12.795 -25.040 -37.656 1.00 63.88 93 ILE A CA 1
ATOM 742 C C . ILE A 1 93 ? 13.883 -25.246 -38.710 1.00 63.88 93 ILE A C 1
ATOM 744 O O . ILE A 1 93 ? 13.976 -24.473 -39.661 1.00 63.88 93 ILE A O 1
ATOM 748 N N . SER A 1 94 ? 14.738 -26.256 -38.526 1.00 65.44 94 SER A N 1
ATOM 749 C CA . SER A 1 94 ? 15.602 -26.728 -39.611 1.00 65.44 94 SER A CA 1
ATOM 750 C C . SER A 1 94 ? 14.793 -27.642 -40.530 1.00 65.44 94 SER A C 1
ATOM 752 O O . SER A 1 94 ? 14.254 -28.648 -40.058 1.00 65.44 94 SER A O 1
ATOM 754 N N . TYR A 1 95 ? 14.716 -27.292 -41.813 1.00 56.69 95 TYR A N 1
ATOM 755 C CA . TYR A 1 95 ? 14.348 -28.219 -42.886 1.00 56.69 95 TYR A CA 1
ATOM 756 C C . TYR A 1 95 ? 15.592 -28.969 -43.365 1.00 56.69 95 TYR A C 1
ATOM 758 O O . TYR A 1 95 ? 16.651 -28.306 -43.473 1.00 56.69 95 TYR A O 1
#

Foldseek 3Di:
DVVLVVVVDPVVNVVVVVVVVVLVVLCCVQPPPPHDPVSVVLVVVLVVLVVQLVVCVVVV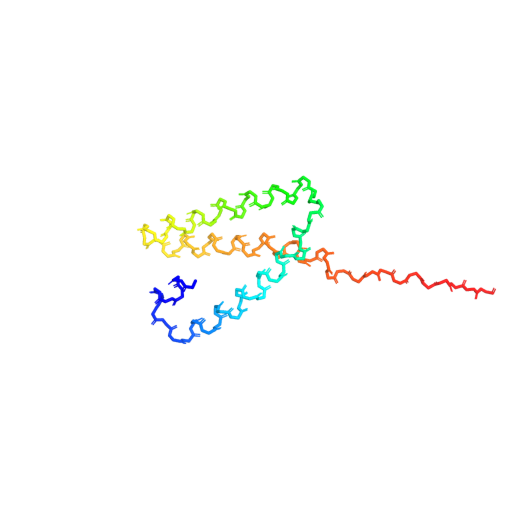NPPSNVVSVVVNVVSSVVSVVVVPPPDDPPDDDDD

Secondary structure (DSSP, 8-state):
-HHHHHTT-TTHHHHHHHHHHHHHHHHHHHTPSSPPHHHHHHHHHHHHHHHHHHHHHHTT-HHHHHHHHHHHHHHHHHHHHHHHSPPP-------

pLDDT: mean 83.78, std 12.92, range [53.59, 98.25]